Protein AF-A0A850AUU7-F1 (afdb_monomer_lite)

Structure (mmCIF, N/CA/C/O backbone):
data_AF-A0A850AUU7-F1
#
_entry.id   AF-A0A850AUU7-F1
#
loop_
_atom_site.group_PDB
_atom_site.id
_atom_site.type_symbol
_atom_site.label_atom_id
_atom_site.label_alt_id
_atom_site.label_comp_id
_atom_site.label_asym_id
_atom_site.label_entity_id
_atom_site.label_seq_id
_atom_site.pdbx_PDB_ins_code
_atom_site.Cartn_x
_atom_site.Cartn_y
_atom_site.Cartn_z
_atom_site.occupancy
_atom_site.B_iso_or_equiv
_atom_site.auth_seq_id
_atom_site.auth_comp_id
_atom_site.auth_asym_id
_atom_site.auth_atom_id
_atom_site.pdbx_PDB_model_num
ATOM 1 N N . MET A 1 1 ? -34.327 9.792 1.245 1.00 37.16 1 MET A N 1
ATOM 2 C CA . MET A 1 1 ? -33.970 10.316 -0.090 1.00 37.16 1 MET A CA 1
ATOM 3 C C . MET A 1 1 ? -32.457 10.241 -0.198 1.00 37.16 1 MET A C 1
ATOM 5 O O . MET A 1 1 ? -31.775 11.103 0.333 1.00 37.16 1 MET A O 1
ATOM 9 N N . ASN A 1 2 ? -31.937 9.150 -0.761 1.00 37.12 2 ASN A N 1
ATOM 10 C CA . ASN A 1 2 ? -30.496 8.905 -0.827 1.00 37.12 2 ASN A CA 1
ATOM 11 C C . ASN A 1 2 ? -29.984 9.412 -2.169 1.00 37.12 2 ASN A C 1
ATOM 13 O O . ASN A 1 2 ? -30.109 8.731 -3.183 1.00 37.12 2 ASN A O 1
ATOM 17 N N . LEU A 1 3 ? -29.446 10.627 -2.171 1.00 31.66 3 LEU A N 1
ATOM 18 C CA . LEU A 1 3 ? -28.707 11.155 -3.307 1.00 31.66 3 LEU A CA 1
ATOM 19 C C . LEU A 1 3 ? -27.231 10.789 -3.112 1.00 31.66 3 LEU A C 1
ATOM 21 O O . LEU A 1 3 ? -26.501 11.483 -2.410 1.00 31.66 3 LEU A O 1
ATOM 25 N N . GLN A 1 4 ? -26.799 9.672 -3.698 1.00 44.62 4 GLN A N 1
ATOM 26 C CA . GLN A 1 4 ? -25.381 9.330 -3.784 1.00 44.62 4 GLN A CA 1
ATOM 27 C C . GLN A 1 4 ? -24.832 9.892 -5.099 1.00 44.62 4 GLN A C 1
ATOM 29 O O . GLN A 1 4 ? -24.965 9.289 -6.160 1.00 44.62 4 GLN A O 1
ATOM 34 N N . LEU A 1 5 ? -24.242 11.084 -5.031 1.00 41.03 5 LEU A N 1
ATOM 35 C CA . LEU A 1 5 ? -23.538 11.694 -6.153 1.00 41.03 5 LEU A CA 1
ATOM 36 C C . LEU A 1 5 ? -22.158 11.029 -6.295 1.00 41.03 5 LEU A C 1
ATOM 38 O O . LEU A 1 5 ? -21.253 11.287 -5.504 1.00 41.03 5 LEU A O 1
ATOM 42 N N . HIS A 1 6 ? -22.000 10.153 -7.288 1.00 55.66 6 HIS A N 1
ATOM 43 C CA . HIS A 1 6 ? -20.709 9.568 -7.652 1.00 55.66 6 HIS A CA 1
ATOM 44 C C . HIS A 1 6 ? -20.016 10.487 -8.668 1.00 55.66 6 HIS A C 1
ATOM 46 O O . HIS A 1 6 ? -20.176 10.326 -9.875 1.00 55.66 6 HIS A O 1
ATOM 52 N N . LEU A 1 7 ? -19.266 11.478 -8.184 1.00 48.47 7 LEU A N 1
ATOM 53 C CA . LEU A 1 7 ? -18.322 12.228 -9.015 1.00 48.47 7 LEU A CA 1
ATOM 54 C C . LEU A 1 7 ? -16.912 11.676 -8.782 1.00 48.47 7 LEU A C 1
ATOM 56 O O . LEU A 1 7 ? -16.375 11.754 -7.680 1.00 48.47 7 LEU A O 1
ATOM 60 N N . ALA A 1 8 ? -16.302 11.143 -9.836 1.00 41.56 8 ALA A N 1
ATOM 61 C CA . ALA A 1 8 ? -14.859 10.966 -9.956 1.00 41.56 8 ALA A CA 1
ATOM 62 C C . ALA A 1 8 ? -14.430 11.720 -11.231 1.00 41.56 8 ALA A C 1
ATOM 64 O O . ALA A 1 8 ? -15.187 11.721 -12.201 1.00 41.56 8 ALA A O 1
ATOM 65 N N . PRO A 1 9 ? -13.272 12.401 -11.235 1.00 48.91 9 PRO A N 1
ATOM 66 C CA . PRO A 1 9 ? -12.006 11.824 -10.814 1.00 48.91 9 PRO A CA 1
ATOM 67 C C . PRO A 1 9 ? -11.354 12.634 -9.693 1.00 48.91 9 PRO A C 1
ATOM 69 O O . PRO A 1 9 ? -10.927 13.766 -9.889 1.00 48.91 9 PRO A O 1
ATOM 72 N N . ILE A 1 10 ? -11.214 12.035 -8.509 1.00 51.25 10 ILE A N 1
ATOM 73 C CA . ILE A 1 10 ? -10.290 12.565 -7.501 1.00 51.25 10 ILE A CA 1
ATOM 74 C C . ILE A 1 10 ? -8.887 12.466 -8.106 1.00 51.25 10 ILE A C 1
ATOM 76 O O . ILE A 1 10 ? -8.394 11.358 -8.314 1.00 51.25 10 ILE A O 1
ATOM 80 N N . SER A 1 11 ? -8.244 13.598 -8.401 1.00 51.97 11 SER A N 1
ATOM 81 C CA . SER A 1 11 ? -6.786 13.656 -8.522 1.00 51.97 11 SER A CA 1
ATOM 82 C C . SER A 1 11 ? -6.240 13.079 -7.221 1.00 51.97 11 SER A C 1
ATOM 84 O O . SER A 1 11 ? -6.424 13.686 -6.164 1.00 51.97 11 SER A O 1
ATOM 86 N N . ARG A 1 12 ? -5.719 11.851 -7.232 1.00 61.38 12 ARG A N 1
ATOM 87 C CA . ARG A 1 12 ? -5.418 11.141 -5.982 1.00 61.38 12 ARG A CA 1
ATOM 88 C C . ARG A 1 12 ? -4.096 11.642 -5.420 1.00 61.38 12 ARG A C 1
ATOM 90 O O . ARG A 1 12 ? -3.086 10.962 -5.545 1.00 61.38 12 ARG A O 1
ATOM 97 N N . GLY A 1 13 ? -4.159 12.842 -4.844 1.00 65.38 13 GLY A N 1
ATOM 98 C CA . GLY A 1 13 ? -3.119 13.542 -4.104 1.00 65.38 13 GLY A CA 1
ATOM 99 C C . GLY A 1 13 ? -2.657 12.801 -2.863 1.00 65.38 13 GLY A C 1
ATOM 100 O O . GLY A 1 13 ? -2.697 11.575 -2.771 1.00 65.38 13 GLY A O 1
ATOM 101 N N . GLU A 1 14 ? -2.182 13.561 -1.890 1.00 69.81 14 GLU A N 1
ATOM 102 C CA . GLU A 1 14 ? -1.896 13.016 -0.570 1.00 69.81 14 GLU A CA 1
ATOM 103 C C . GLU A 1 14 ? -3.199 12.568 0.091 1.00 69.81 14 GLU A C 1
ATOM 105 O O . GLU A 1 14 ? -4.231 13.231 -0.022 1.00 69.81 14 GLU A O 1
ATOM 110 N N . GLY A 1 15 ? -3.179 11.401 0.730 1.00 78.62 15 GLY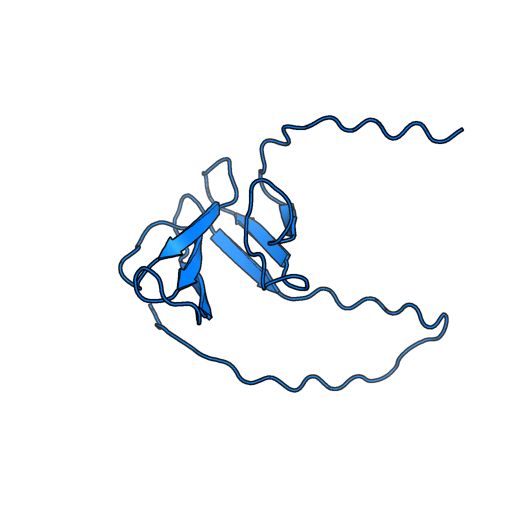 A N 1
ATOM 111 C CA . GLY A 1 15 ? -4.386 10.832 1.316 1.00 78.62 15 GLY A CA 1
ATOM 112 C C . GLY A 1 15 ? -4.386 9.315 1.377 1.00 78.62 15 GLY A C 1
ATOM 113 O O . GLY A 1 15 ? -3.505 8.651 0.834 1.00 78.62 15 GLY A O 1
ATOM 114 N N . ARG A 1 16 ? -5.393 8.788 2.078 1.00 82.88 16 ARG A N 1
ATOM 115 C CA . ARG A 1 16 ? -5.637 7.353 2.251 1.00 82.88 16 ARG A CA 1
ATOM 116 C C . ARG A 1 16 ? -6.469 6.805 1.094 1.00 82.88 16 ARG A C 1
ATOM 118 O O . ARG A 1 16 ? -7.499 7.380 0.741 1.00 82.88 16 ARG A O 1
ATOM 125 N N . PHE A 1 17 ? -6.072 5.661 0.558 1.00 88.31 17 PHE A N 1
ATOM 126 C CA . PHE A 1 17 ? -6.762 4.993 -0.535 1.00 88.31 17 PHE A CA 1
ATOM 127 C C . PHE A 1 17 ? -6.831 3.488 -0.297 1.00 88.31 17 PHE A C 1
ATOM 129 O O . PHE A 1 17 ? -5.840 2.873 0.089 1.00 88.31 17 PHE A O 1
ATOM 136 N N . GLN A 1 18 ? -7.987 2.889 -0.570 1.00 89.38 18 GLN A N 1
ATOM 137 C CA . GLN A 1 18 ? -8.135 1.438 -0.551 1.00 89.38 18 GLN A CA 1
ATOM 138 C C . GLN A 1 18 ? -7.516 0.841 -1.822 1.00 89.38 18 GLN A C 1
ATOM 140 O O . GLN A 1 18 ? -7.759 1.343 -2.923 1.00 89.38 18 GLN A O 1
ATOM 145 N N . LEU A 1 19 ? -6.724 -0.223 -1.675 1.00 87.25 19 LEU A N 1
ATOM 146 C CA . LEU A 1 19 ? -5.987 -0.851 -2.782 1.00 87.25 19 LEU A CA 1
ATOM 147 C C . LEU A 1 19 ? -6.885 -1.540 -3.822 1.00 87.25 19 LEU A C 1
ATOM 149 O O . LEU A 1 19 ? -6.500 -1.655 -4.986 1.00 87.25 19 LEU A O 1
ATOM 153 N N . THR A 1 20 ? -8.088 -1.949 -3.424 1.00 88.12 20 THR A N 1
ATOM 154 C CA . THR A 1 20 ? -9.114 -2.518 -4.313 1.00 88.12 20 THR A CA 1
ATOM 155 C C . THR A 1 20 ? -9.996 -1.472 -4.992 1.00 88.12 20 THR A C 1
ATOM 157 O O . THR A 1 20 ? -10.768 -1.814 -5.884 1.00 88.12 20 THR A O 1
ATOM 160 N N . ALA A 1 21 ? -9.929 -0.202 -4.585 1.00 85.44 21 ALA A N 1
ATOM 161 C CA . ALA A 1 21 ? -10.777 0.836 -5.156 1.00 85.44 21 ALA A CA 1
ATOM 162 C C . ALA A 1 21 ? -10.123 1.457 -6.396 1.00 85.44 21 ALA A C 1
ATOM 164 O O . ALA A 1 21 ? -8.999 1.970 -6.325 1.00 85.44 21 ALA A O 1
ATOM 165 N N . ALA A 1 22 ? -10.879 1.523 -7.499 1.00 81.88 22 ALA A N 1
ATOM 166 C CA . ALA A 1 22 ? -10.464 2.191 -8.732 1.00 81.88 22 ALA A CA 1
ATOM 167 C C . ALA A 1 22 ? -9.854 3.579 -8.437 1.00 81.88 22 ALA A C 1
ATOM 169 O O . ALA A 1 22 ? -10.391 4.297 -7.590 1.00 81.88 22 ALA A O 1
ATOM 170 N N . PRO A 1 23 ? -8.742 3.974 -9.087 1.00 82.88 23 PRO A N 1
ATOM 171 C CA . PRO A 1 23 ? -8.125 3.332 -10.251 1.00 82.88 23 PRO A CA 1
ATOM 172 C C . PRO A 1 23 ? -7.143 2.197 -9.907 1.00 82.88 23 PRO A C 1
ATOM 174 O O . PRO A 1 23 ? -6.460 1.697 -10.796 1.00 82.88 23 PRO A O 1
ATOM 177 N N . PHE A 1 24 ? -7.020 1.813 -8.637 1.00 85.12 24 PHE A N 1
ATOM 178 C CA . PHE A 1 24 ? -6.144 0.718 -8.227 1.00 85.12 24 PHE A CA 1
ATOM 179 C C . PHE A 1 24 ? -6.853 -0.627 -8.418 1.00 85.12 24 PHE A C 1
ATOM 181 O O . PHE A 1 24 ? -8.073 -0.707 -8.291 1.00 85.12 24 PHE A O 1
ATOM 188 N N . ASN A 1 25 ? -6.089 -1.669 -8.747 1.00 81.75 25 ASN A N 1
ATOM 189 C CA . ASN A 1 25 ? -6.608 -3.017 -8.985 1.00 81.75 25 ASN A CA 1
ATOM 190 C C . ASN A 1 25 ? -5.815 -4.060 -8.182 1.00 81.75 25 ASN A C 1
ATOM 192 O O . ASN A 1 25 ? -5.225 -4.981 -8.741 1.00 81.75 25 ASN A O 1
ATOM 196 N N . GLY A 1 26 ? -5.735 -3.873 -6.863 1.00 79.31 26 GLY A N 1
ATOM 197 C CA . GLY A 1 26 ? -5.179 -4.867 -5.942 1.00 79.31 26 GLY A CA 1
ATOM 198 C C . GLY A 1 26 ? -6.249 -5.867 -5.512 1.00 79.31 26 GLY A C 1
ATOM 199 O O . GLY A 1 26 ? -6.611 -5.871 -4.342 1.00 79.31 26 GLY A O 1
ATOM 200 N N . ALA A 1 27 ? -6.810 -6.647 -6.443 1.00 74.25 27 ALA A N 1
ATOM 201 C CA . ALA A 1 27 ? -8.023 -7.454 -6.235 1.00 74.25 27 ALA A CA 1
ATOM 202 C C . ALA A 1 27 ? -7.979 -8.382 -5.001 1.00 74.25 27 ALA A C 1
ATOM 204 O O . ALA A 1 27 ? -8.977 -8.514 -4.298 1.00 74.25 27 ALA A O 1
ATOM 205 N N . GLU A 1 28 ? -6.816 -8.951 -4.681 1.00 74.62 28 GLU A N 1
ATOM 206 C CA . GLU A 1 28 ? -6.631 -9.851 -3.529 1.00 74.62 28 GLU A CA 1
ATOM 207 C C . GLU A 1 28 ? -6.298 -9.108 -2.220 1.00 74.62 28 GLU A C 1
ATOM 209 O O . GLU A 1 28 ? -6.069 -9.703 -1.172 1.00 74.62 28 GLU A O 1
ATOM 214 N N . MET A 1 29 ? -6.307 -7.774 -2.248 1.00 78.00 29 MET A N 1
ATOM 215 C CA . MET A 1 29 ? -5.811 -6.910 -1.176 1.00 78.00 29 MET A CA 1
ATOM 216 C C . MET A 1 29 ? -6.932 -6.167 -0.442 1.00 78.00 29 MET A C 1
ATOM 218 O O . MET A 1 29 ? -6.754 -5.022 -0.024 1.00 78.00 29 MET A O 1
ATOM 222 N N . GLY A 1 30 ? -8.099 -6.800 -0.291 1.00 77.38 30 GLY A N 1
ATOM 223 C CA . GLY A 1 30 ? -9.346 -6.160 0.153 1.00 77.38 30 GLY A CA 1
ATOM 224 C C . GLY A 1 30 ? -9.263 -5.320 1.433 1.00 77.38 30 GLY A C 1
ATOM 225 O O . GLY A 1 30 ? -9.938 -4.292 1.523 1.00 77.38 30 GLY A O 1
ATOM 226 N N . ALA A 1 31 ? -8.414 -5.713 2.387 1.00 81.88 31 ALA A N 1
ATOM 227 C CA . ALA A 1 31 ? -8.235 -5.019 3.665 1.00 81.88 31 ALA A CA 1
ATOM 228 C C . ALA A 1 31 ? -7.073 -4.007 3.685 1.00 81.88 31 ALA A C 1
ATOM 230 O O . ALA A 1 31 ? -6.919 -3.271 4.663 1.00 81.88 31 ALA A O 1
ATOM 231 N N . TRP A 1 32 ? -6.253 -3.961 2.633 1.00 87.00 32 TRP A N 1
ATOM 232 C CA . TRP A 1 32 ? -5.075 -3.106 2.588 1.00 87.00 32 TRP A CA 1
ATOM 233 C C . TRP A 1 32 ? -5.404 -1.702 2.082 1.00 87.00 32 TRP A C 1
ATOM 235 O O . TRP A 1 32 ? -6.112 -1.481 1.093 1.00 87.00 32 TRP A O 1
ATOM 245 N N . TRP A 1 33 ? -4.810 -0.736 2.763 1.00 90.44 33 TRP A N 1
ATOM 246 C CA . TRP A 1 33 ? -4.855 0.677 2.446 1.00 90.44 33 TRP A CA 1
ATOM 247 C C . TRP A 1 33 ? -3.455 1.161 2.124 1.00 90.44 33 TRP A C 1
ATOM 249 O O . TRP A 1 33 ? -2.473 0.679 2.684 1.00 90.44 33 TRP A O 1
ATOM 259 N N . MET A 1 34 ? -3.373 2.157 1.255 1.00 90.94 34 MET A N 1
ATOM 260 C CA . MET A 1 34 ? -2.160 2.922 1.021 1.00 90.94 34 MET A CA 1
ATOM 261 C C . MET A 1 34 ? -2.376 4.388 1.343 1.00 90.94 34 MET A C 1
ATOM 263 O O . MET A 1 34 ? -3.481 4.910 1.207 1.00 90.94 34 MET A O 1
ATOM 267 N N . THR A 1 35 ? -1.287 5.069 1.667 1.00 91.50 35 THR A N 1
ATOM 268 C CA . THR A 1 35 ? -1.263 6.517 1.812 1.00 91.50 35 THR A CA 1
ATOM 269 C C . THR A 1 35 ? -0.028 7.071 1.127 1.00 91.50 35 THR A C 1
ATOM 271 O O . THR A 1 35 ? 1.086 6.696 1.496 1.00 91.50 35 THR A O 1
ATOM 274 N N . LYS A 1 36 ? -0.201 8.000 0.176 1.00 91.38 36 LYS A N 1
ATOM 275 C CA . LYS A 1 36 ? 0.875 8.935 -0.186 1.00 91.38 36 LYS A CA 1
ATOM 276 C C . LYS A 1 36 ? 0.862 10.047 0.852 1.00 91.38 36 LYS A C 1
ATOM 278 O O . LYS A 1 36 ? -0.165 10.699 1.013 1.00 91.38 36 LYS A O 1
ATOM 283 N N . TYR A 1 37 ? 1.974 10.223 1.552 1.00 91.12 37 TYR A N 1
ATOM 284 C CA . TYR A 1 37 ? 2.067 11.181 2.656 1.00 91.12 37 TYR A CA 1
ATOM 285 C C . TYR A 1 37 ? 3.068 12.309 2.402 1.00 91.12 37 TYR A C 1
ATOM 287 O O . TYR A 1 37 ? 3.126 13.228 3.204 1.00 91.12 37 TYR A O 1
ATOM 295 N N . ASP A 1 38 ? 3.878 12.211 1.342 1.00 92.75 38 ASP A N 1
ATOM 296 C CA . ASP A 1 38 ? 4.879 13.219 0.985 1.00 92.75 38 ASP A CA 1
ATOM 297 C C . ASP A 1 38 ? 5.377 12.999 -0.467 1.00 92.75 38 ASP A C 1
ATOM 299 O O . ASP A 1 38 ? 5.064 11.990 -1.125 1.00 92.75 38 ASP A O 1
ATOM 303 N N . GLY A 1 39 ? 6.184 13.932 -0.964 1.00 92.06 39 GLY A N 1
ATOM 304 C CA . GLY A 1 39 ? 6.831 13.933 -2.271 1.00 92.06 39 GLY A CA 1
ATOM 305 C C . GLY A 1 39 ? 6.145 14.866 -3.267 1.00 92.06 39 GLY A C 1
ATOM 306 O O . GLY A 1 39 ? 4.932 15.064 -3.230 1.00 92.06 39 GLY A O 1
ATOM 307 N N . THR A 1 40 ? 6.922 15.395 -4.212 1.00 93.31 40 THR A N 1
ATOM 308 C CA . THR A 1 40 ? 6.476 16.454 -5.141 1.00 93.31 40 THR A CA 1
ATOM 309 C C . THR A 1 40 ? 5.459 16.003 -6.195 1.00 93.31 40 THR A C 1
ATOM 311 O O . THR A 1 40 ? 4.869 16.828 -6.887 1.00 93.31 40 THR A O 1
ATOM 314 N N . GLY A 1 41 ? 5.252 14.695 -6.358 1.00 90.06 41 GLY A N 1
ATOM 315 C CA . GLY A 1 41 ? 4.325 14.139 -7.334 1.00 90.06 41 GLY A CA 1
ATOM 316 C C . GLY A 1 41 ? 2.868 14.305 -6.911 1.00 90.06 41 GLY A C 1
ATOM 317 O O . GLY A 1 41 ? 2.503 14.071 -5.762 1.00 90.06 41 GLY A O 1
ATOM 318 N N . ALA A 1 42 ? 2.007 14.628 -7.872 1.00 87.38 42 ALA A N 1
ATOM 319 C CA . ALA A 1 42 ? 0.594 14.885 -7.607 1.00 87.38 42 ALA A CA 1
ATOM 320 C C . ALA A 1 42 ? -0.235 13.631 -7.287 1.00 87.38 42 ALA A C 1
ATOM 322 O O . ALA A 1 42 ? -1.336 13.771 -6.780 1.00 87.38 42 ALA A O 1
ATOM 323 N N . ASN A 1 43 ? 0.252 12.423 -7.599 1.00 88.81 43 ASN A N 1
ATOM 324 C CA . ASN A 1 43 ? -0.563 11.208 -7.545 1.00 88.81 43 ASN A CA 1
ATOM 325 C C . ASN A 1 43 ? 0.065 10.105 -6.685 1.00 88.81 43 ASN A C 1
ATOM 327 O O . ASN A 1 43 ? 1.254 9.806 -6.828 1.00 88.81 43 ASN A O 1
ATOM 331 N N . ALA A 1 44 ? -0.754 9.443 -5.866 1.00 90.38 44 ALA A N 1
ATOM 332 C CA . ALA A 1 44 ? -0.462 8.130 -5.302 1.00 90.38 44 ALA A CA 1
ATOM 333 C C . ALA A 1 44 ? -0.399 7.070 -6.414 1.00 90.38 44 ALA A C 1
ATOM 335 O O . ALA A 1 44 ? -1.113 7.149 -7.419 1.00 90.38 44 ALA A O 1
ATOM 336 N N . ARG A 1 45 ? 0.485 6.083 -6.254 1.00 91.25 45 ARG A N 1
ATOM 337 C CA . ARG A 1 45 ? 0.795 5.100 -7.299 1.00 91.25 45 ARG A CA 1
ATOM 338 C C . ARG A 1 45 ? 0.770 3.687 -6.734 1.00 91.25 45 ARG A C 1
ATOM 340 O O . ARG A 1 45 ? 1.441 3.415 -5.743 1.00 91.25 45 ARG A O 1
ATOM 347 N N . TYR A 1 46 ? 0.057 2.812 -7.437 1.00 91.31 46 TYR A N 1
ATOM 348 C CA . TYR A 1 46 ? 0.079 1.363 -7.270 1.00 91.31 46 TYR A CA 1
ATOM 349 C C . TYR A 1 46 ? 0.448 0.719 -8.600 1.00 91.31 46 TYR A C 1
ATOM 351 O O . TYR A 1 46 ? -0.165 1.055 -9.617 1.00 91.31 46 TYR A O 1
ATOM 359 N N . LYS A 1 47 ? 1.457 -0.152 -8.620 1.00 91.06 47 LYS A N 1
ATOM 360 C CA . LYS A 1 47 ? 1.952 -0.780 -9.853 1.00 91.06 47 LYS A CA 1
ATOM 361 C C . LYS A 1 47 ? 2.354 -2.233 -9.617 1.00 91.06 47 LYS A C 1
ATOM 363 O O . LYS A 1 47 ? 2.602 -2.640 -8.489 1.00 91.06 47 LYS A O 1
ATOM 368 N N . LEU A 1 48 ? 2.461 -2.996 -10.697 1.00 90.44 48 LEU A N 1
ATOM 369 C CA . LEU A 1 48 ? 3.139 -4.289 -10.678 1.00 90.44 48 LEU A CA 1
ATOM 370 C C . LEU A 1 48 ? 4.639 -4.063 -10.878 1.00 90.44 48 LEU A C 1
ATOM 372 O O . LEU A 1 48 ? 5.021 -3.210 -11.682 1.00 90.44 48 LEU A O 1
ATOM 376 N N . ASP A 1 49 ? 5.470 -4.818 -10.168 1.00 91.19 49 ASP A N 1
ATOM 377 C CA . ASP A 1 49 ? 6.913 -4.842 -10.399 1.00 91.19 49 ASP A CA 1
ATOM 378 C C . ASP A 1 49 ? 7.505 -6.235 -10.153 1.00 91.19 49 ASP A C 1
ATOM 380 O O . ASP A 1 49 ? 6.940 -7.048 -9.424 1.00 91.19 49 ASP A O 1
ATOM 384 N N . ASN A 1 50 ? 8.643 -6.519 -10.778 1.00 90.81 50 ASN A N 1
ATOM 385 C CA . ASN A 1 50 ? 9.392 -7.766 -10.601 1.00 90.81 50 ASN A CA 1
ATOM 386 C C . ASN A 1 50 ? 10.633 -7.604 -9.701 1.00 90.81 50 ASN A C 1
ATOM 388 O O . ASN A 1 50 ? 11.465 -8.504 -9.662 1.00 90.81 50 ASN A O 1
ATOM 392 N N . GLY A 1 51 ? 10.763 -6.471 -9.003 1.00 88.75 51 GLY A N 1
ATOM 393 C CA . GLY A 1 51 ? 11.888 -6.135 -8.129 1.00 88.75 51 GLY A CA 1
ATOM 394 C C . GLY A 1 51 ? 12.905 -5.172 -8.752 1.00 88.75 51 GLY A C 1
ATOM 395 O O . GLY A 1 51 ? 13.914 -4.870 -8.117 1.00 88.75 51 GLY A O 1
ATOM 396 N N . SER A 1 52 ? 12.674 -4.690 -9.978 1.00 90.00 52 SER A N 1
ATOM 397 C CA . SER A 1 52 ? 13.612 -3.819 -10.703 1.00 90.00 52 SER A CA 1
ATOM 398 C C . SER A 1 52 ? 13.278 -2.328 -10.618 1.00 90.00 52 SER A C 1
ATOM 400 O O . SER A 1 52 ? 14.110 -1.487 -10.975 1.00 90.00 52 SER A O 1
ATOM 402 N N . ALA A 1 53 ? 12.080 -1.961 -10.156 1.00 90.12 53 ALA A N 1
ATOM 403 C CA . ALA A 1 53 ? 11.662 -0.568 -10.145 1.00 90.12 53 ALA A CA 1
ATOM 404 C C . ALA A 1 53 ? 12.386 0.266 -9.074 1.00 90.12 53 ALA A C 1
ATOM 406 O O . ALA A 1 53 ? 12.486 -0.103 -7.908 1.00 90.12 53 ALA A O 1
ATOM 407 N N . VAL A 1 54 ? 12.812 1.468 -9.473 1.00 90.69 54 VAL A N 1
ATOM 408 C CA . VAL A 1 54 ? 13.424 2.479 -8.584 1.00 90.69 54 VAL A CA 1
ATOM 409 C C . VAL A 1 54 ? 12.544 3.717 -8.382 1.00 90.69 54 VAL A C 1
ATOM 411 O O . VAL A 1 54 ? 12.845 4.593 -7.575 1.00 90.69 54 VAL A O 1
ATOM 414 N N . ASN A 1 55 ? 11.444 3.814 -9.129 1.00 92.56 55 ASN A N 1
ATOM 415 C CA . ASN A 1 55 ? 10.504 4.924 -9.016 1.00 92.56 55 ASN A CA 1
ATOM 416 C C . ASN A 1 55 ? 9.647 4.771 -7.757 1.00 92.56 55 ASN A C 1
ATOM 418 O O . ASN A 1 55 ? 9.273 3.666 -7.387 1.00 92.56 55 ASN A O 1
ATOM 422 N N . GLY A 1 56 ? 9.278 5.883 -7.119 1.00 92.88 56 GLY A N 1
ATOM 423 C CA . GLY A 1 56 ? 8.458 5.806 -5.914 1.00 92.88 56 GLY A CA 1
ATOM 424 C C . GLY A 1 56 ? 7.017 5.378 -6.208 1.00 92.88 56 GLY A C 1
ATOM 425 O O . GLY A 1 56 ? 6.330 6.042 -6.996 1.00 92.88 56 GLY A O 1
ATOM 426 N N . ALA A 1 57 ? 6.568 4.300 -5.563 1.00 93.06 57 ALA A N 1
ATOM 427 C CA . ALA A 1 57 ? 5.193 3.797 -5.574 1.00 93.06 57 ALA A CA 1
ATOM 428 C C . ALA A 1 57 ? 4.990 2.704 -4.507 1.00 93.06 57 ALA A C 1
ATOM 430 O O . ALA A 1 57 ? 5.946 2.197 -3.916 1.00 93.06 57 ALA A O 1
ATOM 431 N N . ILE A 1 58 ? 3.729 2.319 -4.305 1.00 92.19 58 ILE A N 1
ATOM 432 C CA . ILE A 1 58 ? 3.372 1.005 -3.766 1.00 92.19 58 ILE A CA 1
ATOM 433 C C . ILE A 1 58 ? 3.389 -0.004 -4.917 1.00 92.19 58 ILE A C 1
ATOM 435 O O . ILE A 1 58 ? 2.911 0.289 -6.018 1.00 92.19 58 ILE A O 1
ATOM 439 N N . TYR A 1 59 ? 3.921 -1.189 -4.657 1.00 90.56 59 TYR A N 1
ATOM 440 C CA . TYR A 1 59 ? 4.104 -2.243 -5.637 1.00 90.56 59 TYR A CA 1
ATOM 441 C C . TYR A 1 59 ? 3.469 -3.550 -5.180 1.00 90.56 59 TYR A C 1
ATOM 443 O O . TYR A 1 59 ? 3.500 -3.898 -4.002 1.00 90.56 59 TYR A O 1
ATOM 451 N N . SER A 1 60 ? 2.921 -4.280 -6.142 1.00 89.94 60 SER A N 1
ATOM 452 C CA . SER A 1 60 ? 2.720 -5.720 -6.041 1.00 89.94 60 SER A CA 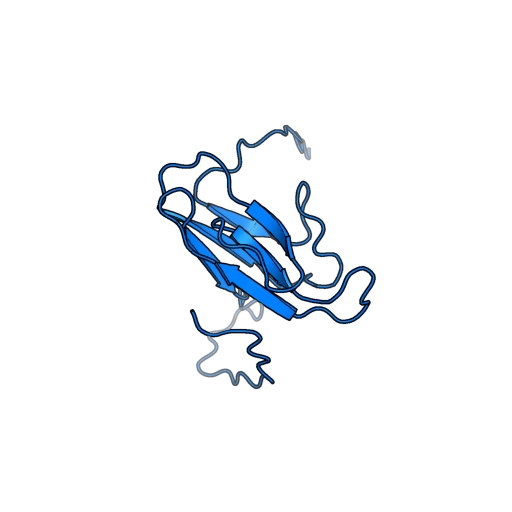1
ATOM 453 C C . SER A 1 60 ? 3.902 -6.395 -6.733 1.00 89.94 60 SER A C 1
ATOM 455 O O . SER A 1 60 ? 4.056 -6.279 -7.954 1.00 89.94 60 SER A O 1
ATOM 457 N N . TYR A 1 61 ? 4.756 -7.041 -5.947 1.00 89.06 61 TYR A N 1
ATOM 458 C CA . TYR A 1 61 ? 6.000 -7.679 -6.353 1.00 89.06 61 TYR A CA 1
ATOM 459 C C . TYR A 1 61 ? 5.809 -9.143 -6.715 1.00 89.06 61 TYR A C 1
ATOM 461 O O . TYR A 1 61 ? 5.160 -9.887 -5.995 1.00 89.06 61 TYR A O 1
ATOM 469 N N . GLY A 1 62 ? 6.405 -9.553 -7.826 1.00 88.62 62 GLY A N 1
ATOM 470 C CA . GLY A 1 62 ? 6.399 -10.933 -8.301 1.00 88.62 62 GLY A CA 1
ATOM 471 C C . GLY A 1 62 ? 6.776 -10.990 -9.776 1.00 88.62 62 GLY A C 1
ATOM 472 O O . GLY A 1 62 ? 6.685 -9.981 -10.489 1.00 88.62 62 GLY A O 1
ATOM 473 N N . THR A 1 63 ? 7.172 -12.162 -10.265 1.00 89.38 63 THR A N 1
ATOM 474 C CA . THR A 1 63 ? 7.481 -12.361 -11.691 1.00 89.38 63 THR A CA 1
ATOM 475 C C . THR A 1 63 ? 6.258 -12.072 -12.572 1.00 89.38 63 THR A C 1
ATOM 477 O O . THR A 1 63 ? 5.120 -11.999 -12.100 1.00 89.38 63 THR A O 1
ATOM 480 N N . ILE A 1 64 ? 6.471 -11.821 -13.867 1.00 86.25 64 ILE A N 1
ATOM 481 C CA . ILE A 1 64 ? 5.370 -11.509 -14.792 1.00 86.25 64 ILE A CA 1
ATOM 482 C C . ILE A 1 64 ? 4.419 -12.710 -14.855 1.00 86.25 64 ILE A C 1
ATOM 484 O O . ILE A 1 64 ? 4.851 -13.825 -15.128 1.00 86.25 64 ILE A O 1
ATOM 488 N N . GLY A 1 65 ? 3.131 -12.470 -14.602 1.00 84.69 65 GLY A N 1
ATOM 489 C CA . GLY A 1 65 ? 2.107 -13.517 -14.585 1.00 84.69 65 GLY A CA 1
ATOM 490 C C . GLY A 1 65 ? 2.073 -14.369 -13.313 1.00 84.69 65 GLY A C 1
ATOM 491 O O . GLY A 1 65 ? 1.260 -15.287 -13.248 1.00 84.69 65 GLY A O 1
ATOM 492 N N . ALA A 1 66 ? 2.905 -14.080 -12.303 1.00 85.88 66 ALA A N 1
ATOM 493 C CA . ALA A 1 66 ? 2.804 -14.748 -11.009 1.00 85.88 66 ALA A CA 1
ATOM 494 C C . ALA A 1 66 ? 1.439 -14.471 -10.372 1.00 85.88 66 ALA A C 1
ATOM 496 O O . ALA A 1 66 ? 1.043 -13.308 -10.248 1.00 85.88 66 ALA A O 1
ATOM 497 N N . ALA A 1 67 ? 0.752 -15.547 -9.982 1.00 83.44 67 ALA A N 1
ATOM 498 C CA . ALA A 1 67 ? -0.475 -15.473 -9.200 1.00 83.44 67 ALA A CA 1
ATOM 499 C C . ALA A 1 67 ? -0.177 -14.988 -7.776 1.00 83.44 67 ALA A C 1
ATOM 501 O O . ALA A 1 67 ? -0.860 -14.105 -7.278 1.00 83.44 67 ALA A O 1
ATOM 502 N N . ASP A 1 68 ? 0.893 -15.508 -7.171 1.00 84.12 68 ASP A N 1
ATOM 503 C CA . ASP A 1 68 ? 1.348 -15.078 -5.855 1.00 84.12 68 ASP A CA 1
ATOM 504 C C . ASP A 1 68 ? 2.282 -13.867 -5.965 1.00 84.12 68 ASP A C 1
ATOM 506 O O . ASP A 1 68 ? 3.249 -13.870 -6.742 1.00 84.12 68 ASP A O 1
ATOM 510 N N . ARG A 1 69 ? 1.947 -12.799 -5.238 1.00 86.56 69 ARG A N 1
ATOM 511 C CA . ARG A 1 69 ? 2.638 -11.510 -5.295 1.00 86.56 69 ARG A CA 1
ATOM 512 C C . ARG A 1 69 ? 2.625 -10.825 -3.936 1.00 86.56 69 ARG A C 1
ATOM 514 O O . ARG A 1 69 ? 1.567 -10.621 -3.345 1.00 86.56 69 ARG A O 1
ATOM 521 N N . ALA A 1 70 ? 3.776 -10.330 -3.499 1.00 85.88 70 ALA A N 1
ATOM 522 C CA . ALA A 1 70 ? 3.888 -9.616 -2.233 1.00 85.88 70 ALA A CA 1
ATOM 523 C C . ALA A 1 70 ? 3.643 -8.113 -2.366 1.00 85.88 70 ALA A C 1
ATOM 525 O O . ALA A 1 70 ? 3.957 -7.484 -3.376 1.00 85.88 70 ALA A O 1
ATOM 526 N N . LEU A 1 71 ? 3.119 -7.499 -1.310 1.00 87.75 71 LEU A N 1
ATOM 527 C CA . LEU A 1 71 ? 2.988 -6.049 -1.223 1.00 87.75 71 LEU A CA 1
ATOM 528 C C . LEU A 1 71 ? 4.300 -5.416 -0.758 1.00 87.75 71 LEU A C 1
ATOM 530 O O . LEU A 1 71 ? 4.885 -5.846 0.231 1.00 87.75 71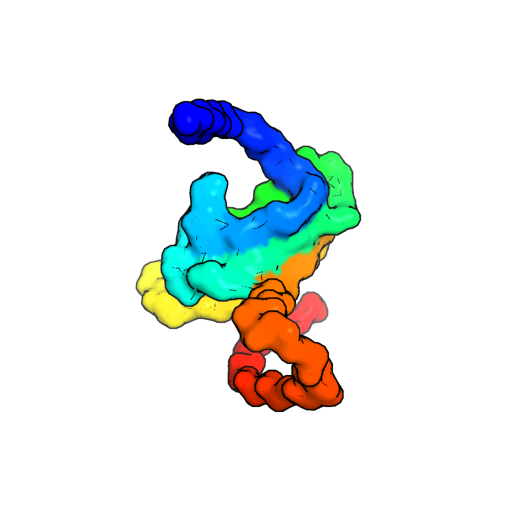 LEU A O 1
ATOM 534 N N . GLY A 1 72 ? 4.716 -4.329 -1.398 1.00 89.00 72 GLY A N 1
ATOM 535 C CA . GLY A 1 72 ? 5.808 -3.513 -0.882 1.00 89.00 72 GLY A CA 1
ATOM 536 C C . GLY A 1 72 ? 5.819 -2.099 -1.443 1.00 89.00 72 GLY A C 1
ATOM 537 O O . GLY A 1 72 ? 4.869 -1.652 -2.084 1.00 89.00 72 GLY A O 1
ATOM 538 N N . SER A 1 73 ? 6.891 -1.355 -1.176 1.00 89.56 73 SER A N 1
ATOM 539 C CA . SER A 1 73 ? 6.997 0.044 -1.599 1.00 89.56 73 SER A CA 1
ATOM 540 C C . SER A 1 73 ? 8.426 0.467 -1.885 1.00 89.56 73 SER A C 1
ATOM 542 O O . SER A 1 73 ? 9.346 0.020 -1.207 1.00 89.56 73 SER A O 1
ATOM 544 N N . VAL A 1 74 ? 8.585 1.404 -2.817 1.00 92.38 74 VAL A N 1
ATOM 545 C CA . VAL A 1 74 ? 9.823 2.171 -3.005 1.00 92.38 74 VAL A CA 1
ATOM 546 C C . VAL A 1 74 ? 9.505 3.640 -2.764 1.00 92.38 74 VAL A C 1
ATOM 548 O O . VAL A 1 74 ? 8.488 4.150 -3.240 1.00 92.38 74 VAL A O 1
ATOM 551 N N . GLY A 1 75 ? 10.361 4.333 -2.016 1.00 92.19 75 GLY A N 1
ATOM 552 C CA . GLY A 1 75 ? 10.281 5.781 -1.836 1.00 92.19 75 GLY A CA 1
ATOM 553 C C . GLY A 1 75 ? 11.115 6.533 -2.875 1.00 92.19 75 GLY A C 1
ATOM 554 O O . GLY A 1 75 ? 12.187 6.088 -3.264 1.00 92.19 75 GLY A O 1
ATOM 555 N N . SER A 1 76 ? 10.655 7.710 -3.299 1.00 93.56 76 SER A N 1
ATOM 556 C CA . SER A 1 76 ? 11.431 8.651 -4.123 1.00 93.56 76 SER A CA 1
ATOM 557 C C . SER A 1 76 ? 11.122 10.095 -3.727 1.00 93.56 76 SER A C 1
ATOM 559 O O . SER A 1 76 ? 10.150 10.346 -3.012 1.00 93.56 76 SER A O 1
ATOM 561 N N . GLY A 1 77 ? 11.873 11.067 -4.257 1.00 94.50 77 GLY A N 1
ATOM 562 C CA . GLY A 1 77 ? 11.561 12.492 -4.066 1.00 94.50 77 GLY A CA 1
ATOM 563 C C . GLY A 1 77 ? 10.167 12.899 -4.572 1.00 94.50 77 GLY A C 1
ATOM 564 O O . GLY A 1 77 ? 9.567 13.835 -4.052 1.00 94.50 77 GLY A O 1
ATOM 565 N N . SER A 1 78 ? 9.610 12.165 -5.543 1.00 92.69 78 SER A N 1
ATOM 566 C CA . SER A 1 78 ? 8.273 12.441 -6.090 1.00 92.69 78 SER A CA 1
ATOM 567 C C . SER A 1 78 ? 7.143 11.718 -5.353 1.00 92.69 78 SER A C 1
ATOM 569 O O . SER A 1 78 ? 5.979 12.098 -5.465 1.00 92.69 78 SER A O 1
ATOM 571 N N . THR A 1 79 ? 7.431 10.632 -4.641 1.00 93.06 79 THR A N 1
ATOM 572 C CA . THR A 1 79 ? 6.396 9.789 -4.032 1.00 93.06 79 THR A CA 1
ATOM 573 C C . THR A 1 79 ? 6.979 9.067 -2.840 1.00 93.06 79 THR A C 1
ATOM 575 O O . THR A 1 79 ? 7.860 8.219 -2.996 1.00 93.06 79 THR A O 1
ATOM 578 N N . ARG A 1 80 ? 6.447 9.384 -1.663 1.00 93.00 80 ARG A N 1
ATOM 579 C CA . ARG A 1 80 ? 6.658 8.625 -0.436 1.00 93.00 80 ARG A CA 1
ATOM 580 C C . ARG A 1 80 ? 5.315 8.085 0.020 1.00 93.00 80 ARG A C 1
ATOM 582 O O . ARG A 1 80 ? 4.327 8.821 0.113 1.00 93.00 80 ARG A O 1
ATOM 589 N N . SER A 1 81 ? 5.256 6.779 0.234 1.00 91.75 81 SER A N 1
ATOM 590 C CA . SER A 1 81 ? 4.009 6.093 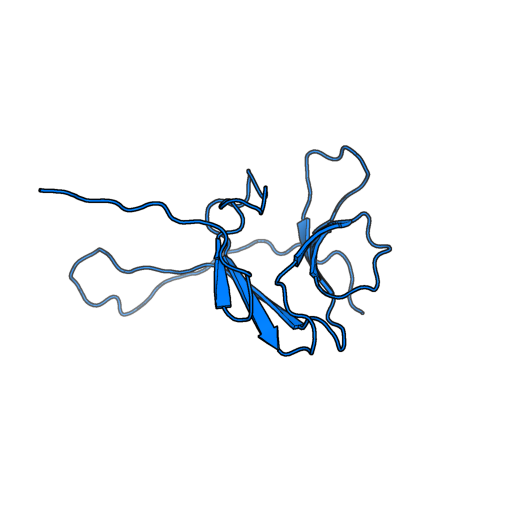0.544 1.00 91.75 81 SER A CA 1
ATOM 591 C C . SER A 1 81 ? 4.198 5.072 1.652 1.00 91.75 81 SER A C 1
ATOM 593 O O . SER A 1 81 ? 5.301 4.591 1.884 1.00 91.75 81 SER A O 1
ATOM 595 N N . ARG A 1 82 ? 3.107 4.779 2.352 1.00 90.88 82 ARG A N 1
ATOM 596 C CA . ARG A 1 82 ? 2.989 3.696 3.332 1.00 90.88 82 ARG A CA 1
ATOM 597 C C . ARG A 1 82 ? 1.762 2.875 2.983 1.00 90.88 82 ARG A C 1
ATOM 599 O O . ARG A 1 82 ? 0.862 3.373 2.305 1.00 90.88 82 ARG A O 1
ATOM 606 N N . PHE A 1 83 ? 1.711 1.651 3.475 1.00 90.00 83 PHE A N 1
ATOM 607 C CA . PHE A 1 83 ? 0.534 0.803 3.393 1.00 90.00 83 PHE A CA 1
ATOM 608 C C . PHE A 1 83 ? 0.281 0.125 4.736 1.00 90.00 83 PHE A C 1
ATOM 610 O O . PHE A 1 83 ? 1.178 0.036 5.572 1.00 90.00 83 PHE A O 1
ATOM 617 N N . GLY A 1 84 ? -0.957 -0.292 4.964 1.00 89.00 84 GLY A N 1
ATOM 618 C CA . GLY A 1 84 ? -1.383 -0.863 6.235 1.00 89.00 84 GLY A CA 1
ATOM 619 C C . GLY A 1 84 ? -2.836 -1.308 6.211 1.00 89.00 84 GLY A C 1
ATOM 620 O O . GLY A 1 84 ? -3.534 -1.149 5.211 1.00 89.00 84 GLY A O 1
ATOM 621 N N . MET A 1 85 ? -3.295 -1.843 7.335 1.00 86.06 85 MET A N 1
ATOM 622 C CA . MET A 1 85 ? -4.690 -2.214 7.554 1.00 86.06 85 MET A CA 1
ATOM 623 C C . MET A 1 85 ? -5.357 -1.201 8.487 1.00 86.06 85 MET A C 1
ATOM 625 O O . MET A 1 85 ? -4.709 -0.633 9.366 1.00 86.06 85 MET A O 1
ATOM 629 N N . ILE A 1 86 ? -6.659 -0.984 8.303 1.00 84.81 86 ILE A N 1
ATOM 630 C CA . ILE A 1 86 ? -7.477 -0.194 9.229 1.00 84.81 86 ILE A CA 1
ATOM 631 C C . ILE A 1 86 ? -8.265 -1.167 10.100 1.00 84.81 86 ILE A C 1
ATOM 633 O O . ILE A 1 86 ? -9.075 -1.940 9.592 1.00 84.81 86 ILE A O 1
ATOM 637 N N . LEU A 1 87 ? -8.038 -1.108 11.409 1.00 85.00 87 LEU A N 1
ATOM 638 C CA . LEU A 1 87 ? -8.804 -1.858 12.398 1.00 85.00 87 LEU A CA 1
ATOM 639 C C . LEU A 1 87 ? -9.954 -0.980 12.893 1.00 85.00 87 LEU A C 1
ATOM 641 O O . LEU A 1 87 ? -9.729 0.143 13.340 1.00 85.00 87 LEU A O 1
ATOM 645 N N . ASN A 1 88 ? -11.184 -1.484 12.795 1.00 86.44 88 ASN A N 1
ATOM 646 C CA . ASN A 1 88 ? -12.379 -0.764 13.218 1.00 86.44 88 ASN A CA 1
ATOM 647 C C . ASN A 1 88 ? -13.130 -1.560 14.292 1.00 86.44 88 ASN A C 1
ATOM 649 O O . ASN A 1 88 ? -13.573 -2.682 14.043 1.00 86.44 88 ASN A O 1
ATOM 653 N N . ASN A 1 89 ? -13.279 -0.976 15.481 1.00 89.06 89 ASN A N 1
ATOM 654 C CA . ASN A 1 89 ? -14.028 -1.581 16.575 1.00 89.06 89 ASN A CA 1
ATOM 655 C C . ASN A 1 89 ? -15.529 -1.292 16.421 1.00 89.06 89 ASN A C 1
ATOM 657 O O . ASN A 1 89 ? -16.017 -0.245 16.837 1.00 89.06 89 ASN A O 1
ATOM 661 N N . ASN A 1 90 ? -16.262 -2.257 15.867 1.00 91.81 90 ASN A N 1
ATOM 662 C CA . ASN A 1 90 ? -17.717 -2.191 15.694 1.00 91.81 90 ASN A CA 1
ATOM 663 C C . ASN A 1 90 ? -18.511 -2.861 16.832 1.00 91.81 90 ASN A C 1
ATOM 665 O O . ASN A 1 90 ? -19.709 -3.083 16.686 1.00 91.81 90 ASN A O 1
ATOM 669 N N . SER A 1 91 ? -17.872 -3.218 17.951 1.00 93.44 91 SER A N 1
ATOM 670 C CA . SER A 1 91 ? -18.532 -3.973 19.031 1.00 93.44 91 SER A CA 1
ATOM 671 C C . SER A 1 91 ? -19.460 -3.130 19.917 1.00 93.44 91 SER A C 1
ATOM 673 O O . SER A 1 91 ? -20.242 -3.684 20.685 1.00 93.44 91 SER A O 1
ATOM 675 N N . GLY A 1 92 ? -19.363 -1.797 19.851 1.00 93.81 92 GLY A N 1
ATOM 676 C CA . GLY A 1 92 ? -20.073 -0.889 20.760 1.00 93.81 92 GLY A CA 1
ATOM 677 C C . GLY A 1 92 ? -19.505 -0.850 22.186 1.00 93.81 92 GLY A C 1
ATOM 678 O O . GLY A 1 92 ? -20.061 -0.156 23.031 1.00 93.81 92 GLY A O 1
ATOM 679 N N . GLN A 1 93 ? -18.408 -1.569 22.450 1.00 94.69 93 GLN A N 1
ATOM 680 C CA . GLN A 1 93 ? -17.723 -1.644 23.741 1.00 94.69 93 GLN A CA 1
ATOM 681 C C . GLN A 1 93 ? -16.250 -1.245 23.604 1.00 94.69 93 GLN A C 1
ATOM 683 O O . GLN A 1 93 ? -15.668 -1.332 22.519 1.00 94.69 93 GLN A O 1
ATOM 688 N N . THR A 1 94 ? -15.619 -0.830 24.704 1.00 95.38 94 THR A N 1
ATOM 689 C CA . THR A 1 94 ? -14.172 -0.567 24.730 1.00 95.38 94 THR A CA 1
ATOM 690 C C . THR A 1 94 ? -13.400 -1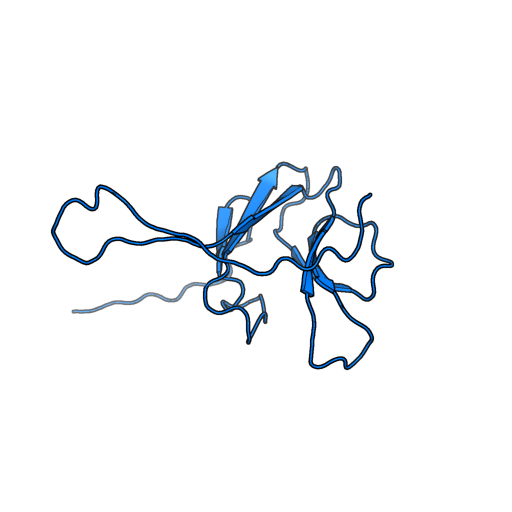.882 24.651 1.00 95.38 94 THR A C 1
ATOM 692 O O . THR A 1 94 ? -13.516 -2.724 25.537 1.00 95.38 94 THR A O 1
ATOM 695 N N . LEU A 1 95 ? -12.576 -2.044 23.612 1.00 94.50 95 LEU A N 1
ATOM 696 C CA . LEU A 1 95 ? -11.602 -3.133 23.524 1.00 94.50 95 LEU A CA 1
ATOM 697 C C . LEU A 1 95 ? -10.304 -2.691 24.209 1.00 94.50 95 LEU A C 1
ATOM 699 O O . LEU A 1 95 ? -9.724 -1.679 23.821 1.00 94.50 95 LEU A O 1
ATOM 703 N N . THR A 1 96 ? -9.854 -3.432 25.223 1.00 95.25 96 THR A N 1
ATOM 704 C CA . THR A 1 96 ? -8.618 -3.129 25.972 1.00 95.25 96 THR A CA 1
ATOM 705 C C . THR A 1 96 ? -7.394 -3.875 25.446 1.00 95.25 96 THR A C 1
ATOM 707 O O . THR A 1 96 ? -6.273 -3.501 25.772 1.00 95.25 96 THR A O 1
ATOM 710 N N . GLU A 1 97 ? -7.595 -4.913 24.632 1.00 92.75 97 GLU A N 1
ATOM 711 C CA . GLU A 1 97 ? -6.532 -5.727 24.046 1.00 92.75 97 GLU A CA 1
ATOM 712 C C . GLU A 1 97 ? -6.954 -6.265 22.671 1.00 92.75 97 GLU A C 1
ATOM 714 O O . GLU A 1 97 ? -8.138 -6.495 22.409 1.00 92.75 97 GLU A O 1
ATOM 719 N N . PHE A 1 98 ? -5.971 -6.465 21.795 1.00 88.31 98 PHE A N 1
ATOM 720 C CA . PHE A 1 98 ? -6.090 -7.265 20.581 1.00 88.31 98 PHE A CA 1
ATOM 721 C C . PHE A 1 98 ? -4.734 -7.904 20.261 1.00 88.31 98 PHE A C 1
ATOM 723 O O . PHE A 1 98 ? -3.682 -7.353 20.586 1.00 88.31 98 PHE A O 1
ATOM 730 N N . THR A 1 99 ? -4.752 -9.051 19.588 1.00 91.25 99 THR A N 1
ATOM 731 C CA . THR A 1 99 ? -3.540 -9.743 19.131 1.00 91.25 99 THR A CA 1
ATOM 732 C C . THR A 1 99 ? -3.435 -9.653 17.613 1.00 91.25 99 THR A C 1
ATOM 734 O O . THR A 1 99 ? -4.411 -9.900 16.906 1.00 91.25 99 THR A O 1
ATOM 737 N N . VAL A 1 100 ? -2.244 -9.322 17.106 1.00 86.06 100 VAL A N 1
ATOM 738 C CA . VAL A 1 100 ? -1.919 -9.380 15.674 1.00 86.06 100 VAL A CA 1
ATOM 739 C C . VAL A 1 100 ? -0.894 -10.480 15.454 1.00 86.06 100 VAL A C 1
ATOM 741 O O . VAL A 1 100 ? 0.210 -10.425 15.992 1.00 86.06 100 VAL A O 1
ATOM 744 N N . THR A 1 101 ? -1.247 -11.457 14.628 1.00 86.75 101 THR A N 1
ATOM 745 C CA . THR A 1 101 ? -0.333 -12.499 14.156 1.00 86.75 101 THR A CA 1
ATOM 746 C C . THR A 1 101 ? -0.269 -12.404 12.641 1.00 86.75 101 THR A C 1
ATOM 748 O O . THR A 1 101 ? -1.307 -12.381 11.983 1.00 86.75 101 THR A O 1
ATOM 751 N N . TYR A 1 102 ? 0.935 -12.307 12.082 1.00 78.94 102 TYR A N 1
ATOM 752 C CA . TYR A 1 102 ? 1.134 -12.232 10.638 1.00 78.94 102 TYR A CA 1
ATOM 753 C C . TYR A 1 102 ? 2.418 -12.956 10.234 1.00 78.94 102 TYR A C 1
ATOM 755 O O . TYR A 1 102 ? 3.358 -13.060 11.022 1.00 78.94 102 TYR A O 1
ATOM 763 N N . VAL A 1 103 ? 2.441 -13.437 8.994 1.00 81.12 103 VAL A N 1
ATOM 764 C CA . VAL A 1 103 ? 3.654 -13.888 8.310 1.00 81.12 103 VAL A CA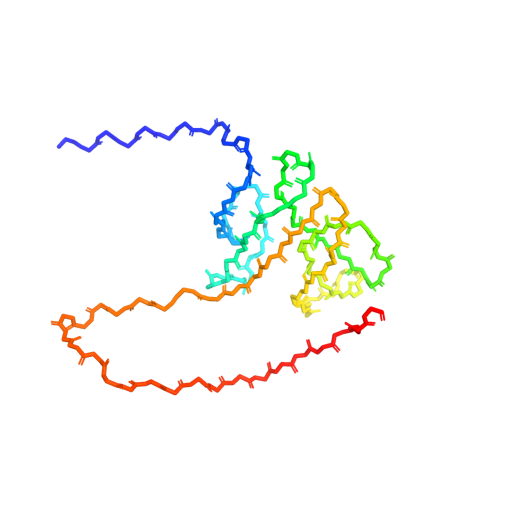 1
ATOM 765 C C . VAL A 1 103 ? 4.044 -12.771 7.350 1.00 81.12 103 VAL A C 1
ATOM 767 O O . VAL A 1 103 ? 3.241 -12.370 6.511 1.00 81.12 103 VAL A O 1
ATOM 770 N N . GLY A 1 104 ? 5.233 -12.202 7.537 1.00 74.19 104 GLY A N 1
ATOM 771 C CA . GLY A 1 104 ? 5.769 -11.169 6.656 1.00 74.19 104 GLY A CA 1
ATOM 772 C C . GLY A 1 104 ? 6.683 -11.779 5.602 1.00 74.19 104 GLY A C 1
ATOM 773 O O . GLY A 1 104 ? 7.557 -12.571 5.942 1.00 74.19 104 GLY A O 1
ATOM 774 N N . GLU A 1 105 ? 6.520 -11.370 4.347 1.00 68.81 105 GLU A N 1
ATOM 775 C CA . GLU A 1 105 ? 7.473 -11.665 3.278 1.00 68.81 105 GLU A CA 1
ATOM 776 C C . GLU A 1 105 ? 8.168 -10.383 2.834 1.00 68.81 105 GLU A C 1
ATOM 778 O O . GLU A 1 105 ? 7.539 -9.444 2.344 1.00 68.81 105 GLU A O 1
ATOM 783 N N . GLN A 1 106 ? 9.486 -10.345 3.002 1.00 66.75 106 GLN A N 1
ATOM 784 C CA . GLN A 1 106 ? 10.311 -9.211 2.617 1.00 66.75 106 GLN A CA 1
ATOM 785 C C . GLN A 1 106 ? 11.064 -9.544 1.335 1.00 66.75 106 GLN A C 1
ATOM 787 O O . GLN A 1 106 ? 11.925 -10.419 1.316 1.00 66.75 106 GLN A O 1
ATOM 792 N N . TRP A 1 107 ? 10.737 -8.834 0.258 1.00 63.47 107 TRP A N 1
ATOM 793 C CA . TRP A 1 107 ? 11.285 -9.124 -1.069 1.00 63.47 107 TRP A CA 1
ATOM 794 C C . TRP A 1 107 ? 12.593 -8.386 -1.368 1.00 63.47 107 TRP A C 1
ATOM 796 O O . TRP A 1 107 ? 13.397 -8.857 -2.168 1.00 63.47 107 TRP A O 1
ATOM 806 N N . ARG A 1 108 ? 12.827 -7.236 -0.727 1.00 61.09 108 ARG A N 1
ATOM 807 C CA . ARG A 1 108 ? 14.073 -6.470 -0.822 1.00 61.09 108 ARG A CA 1
ATOM 808 C C . ARG A 1 108 ? 14.160 -5.464 0.325 1.00 61.09 108 ARG A C 1
ATOM 810 O O . ARG A 1 108 ? 13.167 -4.816 0.638 1.00 61.09 108 ARG A O 1
ATOM 817 N N . GLU A 1 109 ? 15.361 -5.291 0.864 1.00 61.72 109 GLU A N 1
ATOM 818 C CA . GLU A 1 109 ? 15.773 -4.070 1.569 1.00 61.72 109 GLU A CA 1
ATOM 819 C C . GLU A 1 109 ? 16.592 -3.216 0.604 1.00 61.72 109 GLU A C 1
ATOM 821 O O . GLU A 1 109 ? 17.301 -3.764 -0.244 1.00 61.72 109 GLU A O 1
ATOM 826 N N . GLY A 1 110 ? 16.414 -1.897 0.676 1.00 58.50 110 GLY A N 1
ATOM 827 C CA . GLY A 1 110 ? 17.013 -0.921 -0.245 1.00 58.50 110 GLY A CA 1
ATOM 828 C C . GLY A 1 110 ? 18.494 -1.144 -0.528 1.00 58.50 110 GLY A C 1
ATOM 829 O O . GLY A 1 110 ? 19.252 -1.397 0.426 1.00 58.50 110 GLY A O 1
#

Secondary structure (DSSP, 8-state):
-------------SEEEETTSTT---TT-TTEEEEEEESS-SS--EEEESS---SSEEEEESSTT-S--EEEEE-BTTBEEEEEE-----SSS-----------------

Sequence (110 aa):
MNLQLHLAPISRGEGRFQLTAAPFNGAEMGAWWMTKYDGTGANARYKLDNGSAVNGAIYSYGTIGAADRALGSVGSGSTRSRFGMILNNNSGQTLTEFTVTYVGEQWREG

Radius of gyration: 16.29 Å; chains: 1; bounding box: 51×32×41 Å

pLDDT: mean 81.91, std 14.99, range [31.66, 95.38]

Foldseek 3Di:
DDDDDDDDDDQAAFDKDQQVDPPHNPPVRRFKIKGFHDAQASHADEEEDQPPDQDWHWYFHDDVPDPDTDTDTHDDNHTDMDMDGDDDDPPPDDDPDDDDDDDDDDPDDD